Protein AF-A0A924FY64-F1 (afdb_monomer_lite)

Radius of gyration: 18.61 Å; chains: 1; bounding box: 47×17×57 Å

Secondary structure (DSSP, 8-state):
-PPPPP-SS-HHHHHHHHHHHHHHHHHHHHHHHT---GGGHHHHHHHHHHHHHHHHHHHHHHHHHHHHTTS---GGGTT-HHHHHHHHHHHHHHHHHHHHHHHHHHHHHHHHHHHHT-

Foldseek 3Di:
DDDQDPDPDDLVVVLVVLVVLLVLLVVLLVLLVPDPPPVCVVLSVLLNVLSVLLNVLSVVLNVLSVVVVPDSPRCVVVVPVVSVVSVVVSVVSNVSSVVSSVSSVVSSVVVVVVVVVD

Sequence (118 aa):
MKKPQPSHVNLKSFGEFNKYIMGLGAAAFLYFDKFELSGYAAIRTAGTVFSALAVIIGIITMSALGRIHGEEIDYELEKDHSKLFLFKFVSRALVVELIALLFAMVLAGSLSLIKIWK

pLDDT: mean 78.01, std 15.81, range [43.88, 94.81]

Structure (mmCIF, N/CA/C/O backbone):
data_AF-A0A924FY64-F1
#
_entry.id   AF-A0A924FY64-F1
#
loop_
_atom_site.group_PDB
_atom_site.id
_atom_site.type_symbol
_atom_site.label_atom_id
_atom_site.label_alt_id
_atom_site.label_comp_id
_atom_site.label_asym_id
_atom_site.label_entity_id
_atom_site.label_seq_id
_atom_site.pdbx_PDB_ins_code
_atom_site.Cartn_x
_atom_site.Cartn_y
_atom_site.Cartn_z
_atom_site.occupancy
_atom_site.B_iso_or_equiv
_atom_site.auth_seq_id
_atom_site.auth_comp_id
_atom_site.auth_asym_id
_atom_site.auth_atom_id
_atom_site.pdbx_PDB_model_num
ATOM 1 N N . MET A 1 1 ? -31.564 -2.217 30.417 1.00 43.88 1 MET A N 1
ATOM 2 C CA . MET A 1 1 ? -30.371 -2.486 29.586 1.00 43.88 1 MET A CA 1
ATOM 3 C C . MET A 1 1 ? -30.311 -1.416 28.511 1.00 43.88 1 MET A C 1
ATOM 5 O O . MET A 1 1 ? -31.271 -1.302 27.755 1.00 43.88 1 MET A O 1
ATOM 9 N N . LYS A 1 2 ? -29.273 -0.569 28.500 1.00 44.66 2 LYS A N 1
ATOM 10 C CA . LYS A 1 2 ? -29.055 0.360 27.381 1.00 44.66 2 LYS A CA 1
ATOM 11 C C . LYS A 1 2 ? -28.744 -0.476 26.139 1.00 44.66 2 LYS A C 1
ATOM 13 O O . LYS A 1 2 ? -27.977 -1.428 26.230 1.00 44.66 2 LYS A O 1
ATOM 18 N N . LYS A 1 3 ? -29.390 -0.167 25.012 1.00 45.41 3 LYS A N 1
ATOM 19 C CA . LYS A 1 3 ? -29.047 -0.791 23.729 1.00 45.41 3 LYS A CA 1
ATOM 20 C C . LYS A 1 3 ? -27.602 -0.410 23.385 1.00 45.41 3 LYS A C 1
ATOM 22 O O . LYS A 1 3 ? -27.293 0.775 23.523 1.00 45.41 3 LYS A O 1
ATOM 27 N N . PRO A 1 4 ? -26.764 -1.355 22.921 1.00 49.06 4 PRO A N 1
ATOM 28 C CA . PRO A 1 4 ? -25.442 -1.018 22.413 1.00 49.06 4 PRO A CA 1
ATOM 29 C C . PRO A 1 4 ? -25.616 0.020 21.304 1.00 49.06 4 PRO A C 1
ATOM 31 O O . PRO A 1 4 ? -26.399 -0.181 20.367 1.00 49.06 4 PRO A O 1
ATOM 34 N N . GLN A 1 5 ? -24.971 1.176 21.459 1.00 47.94 5 GLN A N 1
ATOM 35 C CA . GLN A 1 5 ? -24.994 2.188 20.414 1.00 47.94 5 GLN A CA 1
ATOM 36 C C . GLN A 1 5 ? -24.150 1.682 19.240 1.00 47.94 5 GLN A C 1
ATOM 38 O O . GLN A 1 5 ? -23.042 1.187 19.455 1.00 47.94 5 GLN A O 1
ATOM 43 N N . PRO A 1 6 ? -24.652 1.768 17.997 1.00 45.50 6 PRO A N 1
ATOM 44 C CA . PRO A 1 6 ? -23.868 1.379 16.840 1.00 45.50 6 PRO A CA 1
ATOM 45 C C . PRO A 1 6 ? -22.628 2.269 16.760 1.00 45.50 6 PRO A C 1
ATOM 47 O O . PRO A 1 6 ? -22.733 3.494 16.768 1.00 45.50 6 PRO A O 1
ATOM 50 N N . SER A 1 7 ? -21.460 1.632 16.684 1.00 51.12 7 SER A N 1
ATOM 51 C CA . SER A 1 7 ? -20.177 2.293 16.463 1.00 51.12 7 SER A CA 1
ATOM 52 C C . SER A 1 7 ? -20.280 3.358 15.366 1.00 51.12 7 SER A C 1
ATOM 54 O O . SER A 1 7 ? -20.697 3.058 14.245 1.00 51.12 7 SER A O 1
ATOM 56 N N . HIS A 1 8 ? -19.820 4.581 15.649 1.00 50.62 8 HIS A N 1
ATOM 57 C CA . HIS A 1 8 ? -19.646 5.629 14.635 1.00 50.62 8 HIS A CA 1
ATOM 58 C C . HIS A 1 8 ? -18.632 5.242 13.540 1.00 50.62 8 HIS A C 1
ATOM 60 O O . HIS A 1 8 ? -18.537 5.912 12.512 1.00 50.62 8 HIS A O 1
ATOM 66 N N . VAL A 1 9 ? -17.883 4.153 13.739 1.00 58.25 9 VAL A N 1
ATOM 67 C CA . VAL A 1 9 ? -16.855 3.651 12.836 1.00 58.25 9 VAL A CA 1
ATOM 68 C C . VAL A 1 9 ? -17.165 2.209 12.442 1.00 58.25 9 VAL A C 1
ATOM 70 O O . VAL A 1 9 ? -16.925 1.255 13.178 1.00 58.25 9 VAL A O 1
ATOM 73 N N . ASN A 1 10 ? -17.611 2.020 11.203 1.00 68.38 10 ASN A N 1
ATOM 74 C CA . ASN A 1 10 ? -17.825 0.683 10.667 1.00 68.38 10 ASN A CA 1
ATOM 75 C C . ASN A 1 10 ? -16.481 -0.021 10.376 1.00 68.38 10 ASN A C 1
ATOM 77 O O . ASN A 1 10 ? -15.917 0.084 9.287 1.00 68.38 10 ASN A O 1
ATOM 81 N N . LEU A 1 11 ? -15.967 -0.760 11.360 1.00 70.19 11 LEU A N 1
ATOM 82 C CA . LEU A 1 11 ? -14.716 -1.520 11.252 1.00 70.19 11 LEU A CA 1
ATOM 83 C C . LEU A 1 11 ? -14.751 -2.603 10.179 1.00 70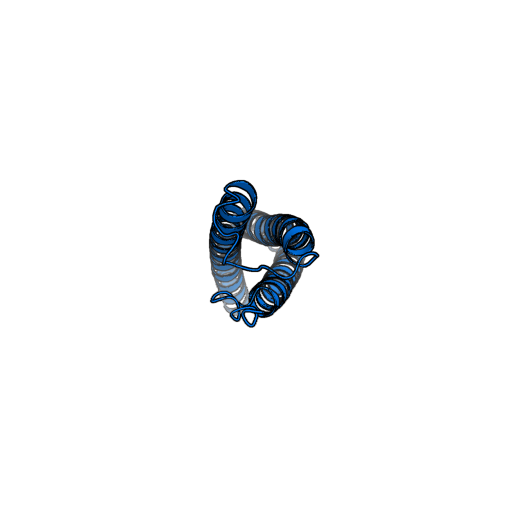.19 11 LEU A C 1
ATOM 85 O O . LEU A 1 11 ? -13.710 -2.943 9.623 1.00 70.19 11 LEU A O 1
ATOM 89 N N . LYS A 1 12 ? -15.939 -3.126 9.864 1.00 72.19 12 LYS A N 1
ATOM 90 C CA . LYS A 1 12 ? -16.118 -4.043 8.739 1.00 72.19 12 LYS A CA 1
ATOM 91 C C . LYS A 1 12 ? -15.810 -3.320 7.429 1.00 72.19 12 LYS A C 1
ATOM 93 O O . LYS A 1 12 ? -15.032 -3.834 6.635 1.00 72.19 12 LYS A O 1
ATOM 98 N N . SER A 1 13 ? -16.326 -2.105 7.241 1.00 73.88 13 SER A N 1
ATOM 99 C CA . SER A 1 13 ? -15.996 -1.281 6.070 1.00 73.88 13 SER A CA 1
ATOM 100 C C . SER A 1 13 ? -14.506 -0.944 5.994 1.00 73.88 13 SER A C 1
ATOM 102 O O . SER A 1 13 ? -13.933 -1.003 4.911 1.00 73.88 13 SER A O 1
ATOM 104 N N . PHE A 1 14 ? -13.855 -0.655 7.127 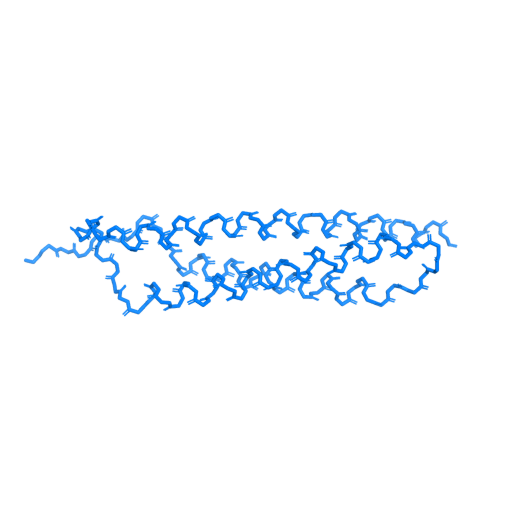1.00 78.50 14 PHE A N 1
ATOM 105 C CA . PHE A 1 14 ? -12.402 -0.439 7.162 1.00 78.50 14 PHE A CA 1
ATOM 106 C C . PHE A 1 14 ? -11.608 -1.693 6.792 1.00 78.50 14 PHE A C 1
ATOM 108 O O . PHE A 1 14 ? -10.660 -1.605 6.017 1.00 78.50 14 PHE A O 1
ATOM 115 N N . GLY A 1 15 ? -12.003 -2.857 7.309 1.00 82.00 15 GLY A N 1
ATOM 116 C CA . GLY A 1 15 ? -11.376 -4.130 6.963 1.00 82.00 15 GLY A CA 1
ATOM 117 C C . GLY A 1 15 ? -11.519 -4.465 5.479 1.00 82.00 15 GLY A C 1
ATOM 118 O O . GLY A 1 15 ? -10.543 -4.864 4.852 1.00 82.00 15 GLY A O 1
ATOM 119 N N . GLU A 1 16 ? -12.703 -4.265 4.894 1.00 84.44 16 GLU A N 1
ATOM 120 C CA . GLU A 1 16 ? -12.925 -4.481 3.456 1.00 84.44 16 GLU A CA 1
ATOM 121 C C . GLU A 1 16 ? -12.134 -3.494 2.589 1.00 84.44 16 GLU A C 1
ATOM 123 O O . GLU A 1 16 ? -11.482 -3.906 1.628 1.00 84.44 16 GLU A O 1
ATOM 128 N N . PHE A 1 17 ? -12.112 -2.210 2.959 1.00 85.38 17 PHE A N 1
ATOM 129 C CA . PHE A 1 17 ? -11.288 -1.210 2.280 1.00 85.38 17 PHE A CA 1
ATOM 130 C C . PHE A 1 17 ? -9.804 -1.600 2.297 1.00 85.38 17 PHE A C 1
ATOM 132 O O . PHE A 1 17 ? -9.148 -1.588 1.258 1.00 85.38 17 PHE A O 1
ATOM 139 N N . ASN A 1 18 ? -9.290 -2.016 3.453 1.00 88.75 18 ASN A N 1
ATOM 140 C CA . ASN A 1 18 ? -7.894 -2.407 3.608 1.00 88.75 18 ASN A CA 1
ATOM 141 C C . ASN A 1 18 ? -7.526 -3.634 2.756 1.00 88.75 18 ASN A C 1
ATOM 143 O O . ASN A 1 18 ? -6.510 -3.641 2.066 1.00 88.75 18 ASN A O 1
ATOM 147 N N . LYS A 1 19 ? -8.389 -4.662 2.729 1.00 87.50 19 LYS A N 1
ATOM 148 C CA . LYS A 1 19 ? -8.201 -5.829 1.845 1.00 87.50 19 LYS A CA 1
ATOM 149 C C . LYS A 1 19 ? -8.088 -5.414 0.379 1.00 87.50 19 LYS A C 1
ATOM 151 O O . LYS A 1 19 ? -7.236 -5.937 -0.337 1.00 87.50 19 LYS A O 1
ATOM 156 N N . TYR A 1 20 ? -8.944 -4.492 -0.060 1.00 90.12 20 TYR A N 1
ATOM 157 C CA . TYR A 1 20 ? -8.942 -3.999 -1.433 1.00 90.12 20 TYR A CA 1
ATOM 158 C C . TYR A 1 20 ? -7.639 -3.262 -1.775 1.00 90.12 20 TYR A C 1
ATOM 160 O O . TYR A 1 20 ? -7.007 -3.571 -2.785 1.00 90.12 20 TYR A O 1
ATOM 168 N N . ILE A 1 21 ? -7.195 -2.344 -0.911 1.00 91.06 21 ILE A N 1
ATOM 169 C CA . ILE A 1 21 ? -5.946 -1.585 -1.089 1.00 91.06 21 ILE A CA 1
ATOM 170 C C . ILE A 1 21 ? -4.726 -2.514 -1.111 1.00 91.06 21 ILE A C 1
ATOM 172 O O . ILE A 1 21 ? -3.898 -2.414 -2.018 1.00 91.06 21 ILE A O 1
ATOM 176 N N . MET A 1 22 ? -4.659 -3.482 -0.197 1.00 91.94 22 MET A N 1
ATOM 177 C CA . MET A 1 22 ? -3.606 -4.497 -0.175 1.00 91.94 22 MET A CA 1
ATOM 178 C C . MET A 1 22 ? -3.585 -5.326 -1.472 1.00 91.94 22 MET A C 1
ATOM 180 O O . MET A 1 22 ? -2.517 -5.579 -2.031 1.00 91.94 22 MET A O 1
ATOM 184 N N . GLY A 1 23 ? -4.755 -5.709 -1.994 1.00 91.44 23 GLY A N 1
ATOM 185 C CA . GLY A 1 23 ? -4.875 -6.404 -3.279 1.00 91.44 23 GLY A CA 1
ATOM 186 C C . GLY A 1 23 ? -4.351 -5.575 -4.456 1.00 91.44 23 GLY A C 1
ATOM 187 O O . GLY A 1 23 ? -3.610 -6.092 -5.295 1.00 91.44 23 GLY A O 1
ATOM 188 N N . LEU A 1 24 ? -4.666 -4.276 -4.489 1.00 92.69 24 LEU A N 1
ATOM 189 C CA . LEU A 1 24 ? -4.117 -3.347 -5.482 1.00 92.69 24 LEU A CA 1
ATOM 190 C C . LEU A 1 24 ? -2.597 -3.195 -5.353 1.00 92.69 24 LEU A C 1
ATOM 192 O O . LEU A 1 24 ? -1.902 -3.195 -6.368 1.00 92.69 24 LEU A O 1
ATOM 196 N N . GLY A 1 25 ? -2.072 -3.113 -4.129 1.00 90.94 25 GLY A N 1
ATOM 197 C CA . GLY A 1 25 ? -0.632 -3.082 -3.870 1.00 90.94 25 GLY A CA 1
ATOM 198 C C . GLY A 1 25 ? 0.076 -4.332 -4.392 1.00 90.94 25 GLY A C 1
ATOM 199 O O . GLY A 1 25 ? 1.095 -4.226 -5.072 1.00 90.94 25 GLY A O 1
ATOM 200 N N . ALA A 1 26 ? -0.496 -5.517 -4.169 1.00 91.69 26 ALA A N 1
ATOM 201 C CA . ALA A 1 26 ? 0.051 -6.769 -4.689 1.00 91.69 26 ALA A CA 1
ATOM 202 C C . ALA A 1 26 ? 0.027 -6.820 -6.228 1.00 91.69 26 ALA A C 1
ATOM 204 O O . ALA A 1 26 ? 1.002 -7.237 -6.855 1.00 91.69 26 ALA A O 1
ATOM 205 N N . ALA A 1 27 ? -1.055 -6.350 -6.856 1.00 91.31 27 ALA A N 1
ATOM 206 C CA . ALA A 1 27 ? -1.142 -6.261 -8.312 1.00 91.31 27 ALA A CA 1
ATOM 207 C C . ALA A 1 27 ? -0.109 -5.277 -8.893 1.00 91.31 27 ALA A C 1
ATOM 209 O O . ALA A 1 27 ? 0.566 -5.598 -9.873 1.00 91.31 27 ALA A O 1
ATOM 210 N N . ALA A 1 28 ? 0.058 -4.108 -8.267 1.00 89.75 28 ALA A N 1
ATOM 211 C CA . ALA A 1 28 ? 1.061 -3.120 -8.656 1.00 89.75 28 ALA A CA 1
ATOM 212 C C . ALA A 1 28 ? 2.486 -3.677 -8.516 1.00 89.75 28 ALA A C 1
ATOM 214 O O . ALA A 1 28 ? 3.298 -3.517 -9.427 1.00 89.75 28 ALA A O 1
ATOM 215 N N . PHE A 1 29 ? 2.770 -4.408 -7.435 1.00 89.94 29 PHE A N 1
ATOM 216 C CA . PHE A 1 29 ? 4.051 -5.085 -7.234 1.00 89.94 29 PHE A CA 1
ATOM 217 C C . PHE A 1 29 ? 4.380 -6.033 -8.397 1.00 89.94 29 PHE A C 1
ATOM 219 O O . PHE A 1 29 ? 5.447 -5.915 -9.000 1.00 89.94 29 PHE A O 1
ATOM 226 N N . LEU A 1 30 ? 3.442 -6.915 -8.768 1.00 88.50 30 LEU A N 1
ATOM 227 C CA . LEU A 1 30 ? 3.613 -7.842 -9.895 1.00 88.50 30 LEU A CA 1
ATOM 228 C C . LEU A 1 30 ? 3.786 -7.115 -11.237 1.00 88.50 30 LEU A C 1
ATOM 230 O O . LEU A 1 30 ? 4.500 -7.602 -12.113 1.00 88.50 30 LEU A O 1
ATOM 234 N N . TYR A 1 31 ? 3.127 -5.968 -11.420 1.00 89.12 31 TYR A N 1
ATOM 235 C CA . TYR A 1 31 ? 3.281 -5.149 -12.623 1.00 89.12 31 TYR A CA 1
ATOM 236 C C . TYR A 1 31 ? 4.697 -4.578 -12.745 1.00 89.12 31 TYR A C 1
ATOM 238 O O . TYR A 1 31 ? 5.311 -4.691 -13.808 1.00 89.12 31 TYR A O 1
ATOM 246 N N . PHE A 1 32 ? 5.226 -3.992 -11.668 1.00 88.00 32 PHE A N 1
ATOM 247 C CA . PHE A 1 32 ? 6.580 -3.441 -11.667 1.00 88.00 32 PHE A CA 1
ATOM 248 C C . PHE A 1 32 ? 7.640 -4.519 -11.851 1.00 88.00 32 PHE A C 1
ATOM 250 O O . PHE A 1 32 ? 8.555 -4.326 -12.647 1.00 88.00 32 PHE A O 1
ATOM 257 N N . ASP A 1 33 ? 7.500 -5.654 -11.167 1.00 84.19 33 ASP A N 1
ATOM 258 C CA . ASP A 1 33 ? 8.450 -6.767 -11.248 1.00 84.19 33 ASP A CA 1
ATOM 259 C C . ASP A 1 33 ? 8.646 -7.257 -12.695 1.00 84.19 33 ASP A C 1
ATOM 261 O O . ASP A 1 33 ? 9.772 -7.427 -13.159 1.00 84.19 33 ASP A O 1
ATOM 265 N N . LYS A 1 34 ? 7.553 -7.342 -13.466 1.00 82.88 34 LYS A N 1
ATOM 266 C CA . LYS A 1 34 ? 7.561 -7.779 -14.874 1.00 82.88 34 LYS A CA 1
ATOM 267 C C . LYS A 1 34 ? 8.120 -6.761 -15.874 1.00 82.88 34 LYS A C 1
ATOM 269 O O . LYS A 1 34 ? 8.246 -7.075 -17.058 1.00 82.88 34 LYS A O 1
ATOM 274 N N . PHE A 1 35 ? 8.404 -5.528 -15.466 1.00 78.75 35 PHE A N 1
ATOM 275 C CA . PHE A 1 35 ? 8.904 -4.499 -16.378 1.00 78.75 35 PHE A CA 1
ATOM 276 C C . PHE A 1 35 ? 10.435 -4.606 -16.500 1.00 78.75 35 PHE A C 1
ATOM 278 O O . PHE A 1 35 ? 11.161 -4.190 -15.609 1.00 78.75 35 PHE A O 1
ATOM 285 N N . GLU A 1 36 ? 10.967 -5.161 -17.591 1.00 70.69 36 GLU A N 1
ATOM 286 C CA . GLU A 1 36 ? 12.417 -5.445 -17.729 1.00 70.69 36 GLU A CA 1
ATOM 287 C C . GLU A 1 36 ? 13.220 -4.380 -18.502 1.00 70.69 36 GLU A C 1
ATOM 289 O O . GLU A 1 36 ? 14.392 -4.570 -18.822 1.00 70.69 36 GLU A O 1
ATOM 294 N N . LEU A 1 37 ? 12.624 -3.223 -18.801 1.00 68.38 37 LEU A N 1
ATOM 295 C CA . LEU A 1 37 ? 13.297 -2.156 -19.548 1.00 68.38 37 LEU A CA 1
ATOM 296 C C . LEU A 1 37 ? 14.460 -1.546 -18.740 1.00 68.38 37 LEU A C 1
ATOM 298 O O . LEU A 1 37 ? 14.258 -0.749 -17.821 1.00 68.38 37 LEU A O 1
ATOM 302 N N . SER A 1 38 ? 15.688 -1.875 -19.147 1.00 62.22 38 SER A N 1
ATOM 303 C CA . SER A 1 38 ? 16.960 -1.531 -18.490 1.00 62.22 38 SER A CA 1
ATOM 304 C C . SER A 1 38 ? 17.184 -0.032 -18.248 1.00 62.22 38 SER A C 1
ATOM 306 O O . SER A 1 38 ? 17.835 0.339 -17.275 1.00 62.22 38 SER A O 1
ATOM 308 N N . GLY A 1 39 ? 16.587 0.845 -19.061 1.00 72.75 39 GLY A N 1
ATOM 309 C CA . GLY A 1 39 ? 16.684 2.302 -18.897 1.00 72.75 39 GLY A CA 1
ATOM 310 C C . GLY A 1 39 ? 15.872 2.898 -17.737 1.00 72.75 39 GLY A C 1
ATOM 311 O O . GLY A 1 39 ? 16.057 4.069 -17.424 1.00 72.75 39 GLY A O 1
ATOM 312 N N . TYR A 1 40 ? 14.982 2.130 -17.095 1.00 81.38 40 TYR A N 1
ATOM 313 C CA . TYR A 1 40 ? 14.040 2.650 -16.086 1.00 81.38 40 TYR A CA 1
ATOM 314 C C . TYR A 1 40 ? 14.078 1.882 -14.759 1.00 81.38 40 TYR A C 1
ATOM 316 O O . TYR A 1 40 ? 13.107 1.888 -13.998 1.00 81.38 40 TYR A O 1
ATOM 324 N N . ALA A 1 41 ? 15.216 1.251 -14.453 1.00 84.25 41 ALA A N 1
ATOM 325 C CA . ALA A 1 41 ? 15.404 0.453 -13.243 1.00 84.25 41 ALA A CA 1
ATOM 326 C C . ALA A 1 41 ? 15.054 1.219 -11.954 1.00 84.25 41 ALA A C 1
ATOM 328 O O . ALA A 1 41 ? 14.422 0.655 -11.069 1.00 84.25 41 ALA A O 1
ATOM 329 N N . ALA A 1 42 ? 15.390 2.512 -11.866 1.00 85.62 42 ALA A N 1
ATOM 330 C CA . ALA A 1 42 ? 15.088 3.331 -10.691 1.00 85.62 42 ALA A CA 1
ATOM 331 C C . ALA A 1 42 ? 13.576 3.496 -10.446 1.00 85.62 42 ALA A C 1
ATOM 333 O O . ALA A 1 42 ? 13.114 3.324 -9.320 1.00 85.62 42 ALA A O 1
ATOM 334 N N . ILE A 1 43 ? 12.798 3.774 -11.501 1.00 87.69 43 ILE A N 1
ATOM 335 C CA . ILE A 1 43 ? 11.335 3.941 -11.416 1.00 87.69 43 ILE A CA 1
ATOM 336 C C . ILE A 1 43 ? 10.678 2.617 -11.030 1.00 87.69 43 ILE A C 1
ATOM 338 O O . ILE A 1 43 ? 9.800 2.592 -10.170 1.00 87.69 43 ILE A O 1
ATOM 342 N N . ARG A 1 44 ? 11.141 1.512 -11.626 1.00 88.81 44 ARG A N 1
ATOM 343 C CA . ARG A 1 44 ? 10.675 0.166 -11.292 1.00 88.81 44 ARG A CA 1
ATOM 344 C C . ARG A 1 44 ? 10.928 -0.166 -9.830 1.00 88.81 44 ARG A C 1
ATOM 346 O O . ARG A 1 44 ? 9.986 -0.481 -9.118 1.00 88.81 44 ARG A O 1
ATOM 353 N N . THR A 1 45 ? 12.177 -0.059 -9.381 1.00 90.94 45 THR A N 1
ATOM 354 C CA . THR A 1 45 ? 12.557 -0.387 -8.004 1.00 90.94 45 THR A CA 1
ATOM 355 C C . THR A 1 45 ? 11.782 0.466 -7.005 1.00 90.94 45 THR A C 1
ATOM 357 O O . THR A 1 45 ? 11.249 -0.074 -6.039 1.00 90.94 45 THR A O 1
ATOM 360 N N . ALA A 1 46 ? 11.645 1.773 -7.252 1.00 92.25 46 ALA A N 1
ATOM 361 C CA . ALA A 1 46 ? 10.833 2.642 -6.405 1.00 92.25 46 ALA A CA 1
ATOM 362 C C . ALA A 1 46 ? 9.363 2.187 -6.371 1.00 92.25 46 ALA A C 1
ATOM 364 O O . ALA A 1 46 ? 8.790 2.044 -5.293 1.00 92.25 46 ALA A O 1
ATOM 365 N N . GLY A 1 47 ? 8.769 1.892 -7.531 1.00 92.50 47 GLY A N 1
ATOM 366 C CA . GLY A 1 47 ? 7.391 1.411 -7.641 1.00 92.50 47 GLY A CA 1
ATOM 367 C C . GLY A 1 47 ? 7.154 0.094 -6.903 1.00 92.50 47 GLY A C 1
ATOM 368 O O . GLY A 1 47 ? 6.183 -0.030 -6.152 1.00 92.50 47 GLY A O 1
ATOM 369 N N . THR A 1 48 ? 8.076 -0.859 -7.045 1.00 92.19 48 THR A N 1
ATOM 370 C CA . THR A 1 48 ? 8.078 -2.132 -6.315 1.00 92.19 48 THR A CA 1
ATOM 371 C C . THR A 1 48 ? 8.141 -1.906 -4.805 1.00 92.19 48 THR A C 1
ATOM 373 O O . THR A 1 48 ? 7.346 -2.492 -4.072 1.00 92.19 48 THR A O 1
ATOM 376 N N . VAL A 1 49 ? 9.031 -1.026 -4.331 1.00 94.25 49 VAL A N 1
ATOM 377 C CA . VAL A 1 49 ? 9.177 -0.709 -2.899 1.00 94.25 49 VAL A CA 1
ATOM 378 C C . VAL A 1 49 ? 7.898 -0.090 -2.338 1.00 94.25 49 VAL A C 1
ATOM 380 O O . VAL A 1 49 ? 7.401 -0.555 -1.314 1.00 94.25 49 VAL A O 1
ATOM 383 N N . PHE A 1 50 ? 7.323 0.910 -3.009 1.00 93.94 50 PHE A N 1
ATOM 384 C CA . PHE A 1 50 ? 6.078 1.538 -2.558 1.00 93.94 50 PHE A CA 1
ATOM 385 C C . PHE A 1 50 ? 4.898 0.556 -2.546 1.00 93.94 50 PHE A C 1
ATOM 387 O O . PHE A 1 50 ? 4.114 0.550 -1.597 1.00 93.94 50 PHE A O 1
ATOM 394 N N . SER A 1 51 ? 4.811 -0.322 -3.548 1.00 93.06 51 SER A N 1
ATOM 395 C CA . SER A 1 51 ? 3.780 -1.366 -3.613 1.00 93.06 51 SER A CA 1
ATOM 396 C C . SER A 1 51 ? 3.929 -2.383 -2.476 1.00 93.06 51 SER A C 1
ATOM 398 O O . SER A 1 51 ? 2.950 -2.721 -1.814 1.00 93.06 51 SER A O 1
ATOM 400 N N . ALA A 1 52 ? 5.157 -2.831 -2.200 1.00 92.69 52 ALA A N 1
ATOM 401 C CA . ALA A 1 52 ? 5.447 -3.753 -1.104 1.00 92.69 52 ALA A CA 1
ATOM 402 C C . ALA A 1 52 ? 5.139 -3.130 0.266 1.00 92.69 52 ALA A C 1
ATOM 404 O O . ALA A 1 52 ? 4.555 -3.790 1.124 1.00 92.69 52 ALA A O 1
ATOM 405 N N . LEU A 1 53 ? 5.481 -1.852 0.463 1.00 93.50 53 LEU A N 1
ATOM 406 C CA . LEU A 1 53 ? 5.155 -1.118 1.686 1.00 93.50 53 LEU A CA 1
ATOM 407 C C . LEU A 1 53 ? 3.645 -1.040 1.914 1.00 93.50 53 LEU A C 1
ATOM 409 O O . LEU A 1 53 ? 3.204 -1.306 3.030 1.00 93.50 53 LEU A O 1
ATOM 413 N N . ALA A 1 54 ? 2.861 -0.738 0.875 1.00 93.25 54 ALA A N 1
ATOM 414 C CA . ALA A 1 54 ? 1.405 -0.725 0.984 1.00 93.25 54 ALA A CA 1
ATOM 415 C C . ALA A 1 54 ? 0.873 -2.091 1.459 1.00 93.25 54 ALA A C 1
ATOM 417 O O . ALA A 1 54 ? 0.139 -2.163 2.439 1.00 93.25 54 ALA A O 1
ATOM 418 N N . VAL 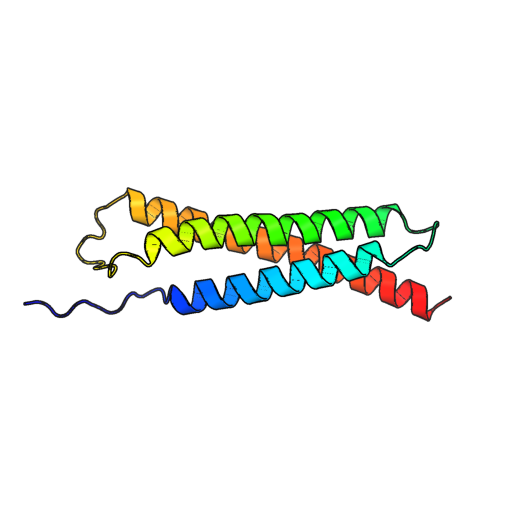A 1 55 ? 1.343 -3.192 0.859 1.00 93.62 55 VAL A N 1
ATOM 419 C CA . VAL A 1 55 ? 0.928 -4.551 1.253 1.00 93.62 55 VAL A CA 1
ATOM 420 C C . VAL A 1 55 ? 1.309 -4.880 2.700 1.00 93.62 55 VAL A C 1
ATOM 422 O O . VAL A 1 55 ? 0.481 -5.388 3.456 1.00 93.62 55 VAL A O 1
ATOM 425 N N . ILE A 1 56 ? 2.547 -4.591 3.109 1.00 93.62 56 ILE A N 1
ATOM 426 C CA . ILE A 1 56 ? 3.029 -4.881 4.469 1.00 93.62 56 ILE A CA 1
ATOM 427 C C . ILE A 1 56 ? 2.212 -4.106 5.508 1.00 93.62 56 ILE A C 1
ATOM 429 O O . ILE A 1 56 ? 1.803 -4.679 6.522 1.00 93.62 56 ILE A O 1
ATOM 433 N N . ILE A 1 57 ? 1.943 -2.822 5.259 1.00 93.12 57 ILE A N 1
ATOM 434 C CA . ILE A 1 57 ? 1.132 -1.994 6.158 1.00 93.12 57 ILE A CA 1
ATOM 435 C C . ILE A 1 57 ? -0.305 -2.523 6.218 1.00 93.12 57 ILE A C 1
ATOM 437 O O . ILE A 1 57 ? -0.852 -2.637 7.319 1.00 93.12 57 ILE A O 1
ATOM 441 N N . GLY A 1 58 ? -0.876 -2.943 5.088 1.00 90.38 58 GLY A N 1
ATOM 442 C CA . GLY A 1 58 ? -2.197 -3.565 5.034 1.00 90.38 58 GLY A CA 1
ATOM 443 C C . GLY A 1 58 ? -2.290 -4.825 5.897 1.00 90.38 58 GLY A C 1
ATOM 444 O O . GLY A 1 58 ? -3.224 -4.960 6.693 1.00 90.38 58 GLY A O 1
ATOM 445 N N . ILE A 1 59 ? -1.285 -5.709 5.845 1.00 89.25 59 ILE A N 1
ATOM 446 C CA . ILE A 1 59 ? -1.208 -6.921 6.686 1.00 89.25 59 ILE A CA 1
ATOM 447 C C . ILE A 1 59 ? -1.162 -6.560 8.177 1.00 89.25 59 ILE A C 1
ATOM 449 O O . ILE A 1 59 ? -1.920 -7.119 8.978 1.00 89.25 59 ILE A O 1
ATOM 453 N N . ILE A 1 60 ? -0.298 -5.614 8.563 1.00 89.44 60 ILE A N 1
ATOM 454 C CA . ILE A 1 60 ? -0.174 -5.154 9.957 1.00 89.44 60 ILE A CA 1
ATOM 455 C C . ILE A 1 60 ? -1.509 -4.576 10.441 1.00 89.44 60 ILE A C 1
ATOM 457 O O . ILE A 1 60 ? -1.974 -4.896 11.539 1.00 89.44 60 ILE A O 1
ATOM 461 N N . THR A 1 61 ? -2.158 -3.775 9.599 1.00 87.56 61 THR A N 1
ATOM 462 C CA . THR A 1 61 ? -3.445 -3.146 9.888 1.00 87.56 61 THR A CA 1
ATOM 463 C C . THR A 1 61 ? -4.560 -4.179 10.038 1.00 87.56 61 THR A C 1
ATOM 465 O O . THR A 1 61 ? -5.331 -4.085 10.992 1.00 87.56 61 THR A O 1
ATOM 468 N N . MET A 1 62 ? -4.627 -5.207 9.182 1.00 83.06 62 MET A N 1
ATOM 469 C CA . MET A 1 62 ? -5.597 -6.305 9.328 1.00 83.06 62 MET A CA 1
ATOM 470 C C . MET A 1 62 ? -5.389 -7.089 10.623 1.00 83.06 62 MET A C 1
ATOM 472 O O . MET A 1 62 ? -6.364 -7.438 11.285 1.00 83.06 62 MET A O 1
ATOM 476 N N . SER A 1 63 ? -4.136 -7.342 11.008 1.00 82.44 63 SER A N 1
ATOM 477 C CA . SER A 1 63 ? -3.813 -8.009 12.275 1.00 82.44 63 SER A CA 1
ATOM 478 C C . SER A 1 63 ? -4.299 -7.193 13.478 1.00 82.44 63 SER A C 1
ATOM 480 O O . SER A 1 63 ? -4.910 -7.736 14.400 1.00 82.44 63 SER A O 1
ATOM 482 N N . ALA A 1 64 ? -4.110 -5.870 13.445 1.00 79.19 64 ALA A N 1
ATOM 483 C CA . ALA A 1 64 ? -4.629 -4.970 14.470 1.00 79.19 64 ALA A CA 1
ATOM 484 C C . ALA A 1 64 ? -6.168 -4.902 14.460 1.00 79.19 64 ALA A C 1
ATOM 486 O O . ALA A 1 64 ? -6.782 -5.043 15.513 1.00 79.19 64 ALA A O 1
ATOM 487 N N . LEU A 1 65 ? -6.803 -4.762 13.291 1.00 75.12 65 LEU A N 1
ATOM 488 C CA . LEU A 1 65 ? -8.264 -4.751 13.135 1.00 75.12 65 LEU A CA 1
ATOM 489 C C . LEU A 1 65 ? -8.914 -6.053 13.618 1.00 75.12 65 LEU A C 1
ATOM 491 O O . LEU A 1 65 ? -9.958 -5.999 14.264 1.00 75.12 65 LEU A O 1
ATOM 495 N N . GLY A 1 66 ? -8.293 -7.209 13.368 1.00 67.50 66 GLY A N 1
ATOM 496 C CA . GLY A 1 66 ? -8.768 -8.506 13.857 1.00 67.50 66 GLY A CA 1
ATOM 497 C C . GLY A 1 66 ? -8.833 -8.580 15.385 1.00 67.50 66 GLY A C 1
ATOM 498 O O . GLY A 1 66 ? -9.747 -9.193 15.927 1.00 67.50 66 GLY A O 1
ATOM 499 N N . ARG A 1 67 ? -7.928 -7.883 16.087 1.00 66.69 67 ARG A N 1
ATOM 500 C CA . ARG A 1 67 ? -7.967 -7.746 17.555 1.00 66.69 67 ARG A CA 1
ATOM 501 C C . ARG A 1 67 ? -9.080 -6.813 18.032 1.00 66.69 67 ARG A C 1
ATOM 503 O O . ARG A 1 67 ? -9.558 -6.975 19.145 1.00 66.69 67 ARG A O 1
ATOM 510 N N . ILE A 1 68 ? -9.494 -5.854 17.202 1.00 65.06 68 ILE A N 1
ATOM 511 C CA . ILE A 1 68 ? -10.598 -4.932 17.502 1.00 65.06 68 ILE A CA 1
ATOM 512 C C . ILE A 1 68 ? -11.966 -5.604 17.243 1.00 65.06 68 ILE A C 1
ATOM 514 O O . ILE A 1 68 ? -12.939 -5.293 17.917 1.00 65.06 68 ILE A O 1
ATOM 518 N N . HIS A 1 69 ? -12.054 -6.541 16.291 1.00 56.81 69 HIS A N 1
ATOM 519 C CA . HIS A 1 69 ? -13.306 -7.198 15.875 1.00 56.81 69 HIS A CA 1
ATOM 520 C C . HIS A 1 69 ? -13.815 -8.299 16.831 1.00 56.81 69 HIS A C 1
ATOM 522 O O . HIS A 1 69 ? -14.930 -8.779 16.651 1.00 56.81 69 HIS A O 1
ATOM 528 N N . GLY A 1 70 ? -13.007 -8.728 17.809 1.00 49.81 70 GLY A N 1
ATOM 529 C CA . GLY A 1 70 ? -13.351 -9.808 18.747 1.00 49.81 70 GLY A CA 1
ATOM 530 C C . GLY A 1 70 ? -14.245 -9.396 19.921 1.00 49.81 70 GLY A C 1
ATOM 531 O O . GLY A 1 70 ? -14.752 -10.262 20.626 1.00 49.81 70 GLY A O 1
ATOM 532 N N . GLU A 1 71 ? -14.461 -8.098 20.127 1.00 48.59 71 GLU A N 1
ATOM 533 C CA . GLU A 1 71 ? -15.320 -7.566 21.183 1.00 48.59 71 GLU A CA 1
ATOM 534 C C . GLU A 1 71 ? -16.272 -6.552 20.549 1.00 48.59 71 GLU A C 1
ATOM 536 O O . GLU A 1 71 ? -15.824 -5.620 19.881 1.00 48.59 71 GLU A O 1
ATOM 541 N N . GLU A 1 72 ? -17.584 -6.732 20.722 1.00 51.47 72 GLU A N 1
ATOM 542 C CA . GLU A 1 72 ? -18.560 -5.686 20.415 1.00 51.47 72 GLU A CA 1
ATOM 543 C C . GLU A 1 72 ? -18.087 -4.396 21.089 1.00 51.47 72 GLU A C 1
ATOM 545 O O . GLU A 1 72 ? -17.968 -4.326 22.313 1.00 51.47 72 GLU A O 1
ATOM 550 N N . ILE A 1 73 ? -17.716 -3.394 20.292 1.00 52.28 73 ILE A N 1
ATOM 551 C CA . ILE A 1 73 ? -17.181 -2.152 20.842 1.00 52.28 73 ILE A CA 1
ATOM 552 C C . ILE A 1 73 ? -18.361 -1.368 21.377 1.00 52.28 73 ILE A C 1
ATOM 554 O O . ILE A 1 73 ? -19.000 -0.600 20.660 1.00 52.28 73 ILE A O 1
ATOM 558 N N . ASP A 1 74 ? -18.653 -1.599 22.647 1.00 49.31 74 ASP A N 1
ATOM 559 C CA . ASP A 1 74 ? -19.476 -0.709 23.432 1.00 49.31 74 ASP A CA 1
ATOM 560 C C . ASP A 1 74 ? -18.663 0.561 23.694 1.00 49.31 74 ASP A C 1
ATOM 562 O O . ASP A 1 74 ? -17.769 0.602 24.542 1.00 49.31 74 ASP A O 1
ATOM 566 N N . TYR A 1 75 ? -18.929 1.603 22.909 1.00 51.16 75 TYR A N 1
ATOM 567 C CA . TYR A 1 75 ? -18.292 2.902 23.094 1.00 51.16 75 TYR A CA 1
ATOM 568 C C . TYR A 1 75 ? -18.748 3.579 24.404 1.00 51.16 75 TYR A C 1
ATOM 570 O O . TYR A 1 75 ? -18.128 4.549 24.811 1.00 51.16 75 TYR A O 1
ATOM 578 N N . GLU A 1 76 ? -19.723 3.060 25.170 1.00 45.84 76 GLU A N 1
ATOM 579 C CA . GLU A 1 76 ? -19.924 3.542 26.553 1.00 45.84 76 GLU A CA 1
ATOM 580 C C . G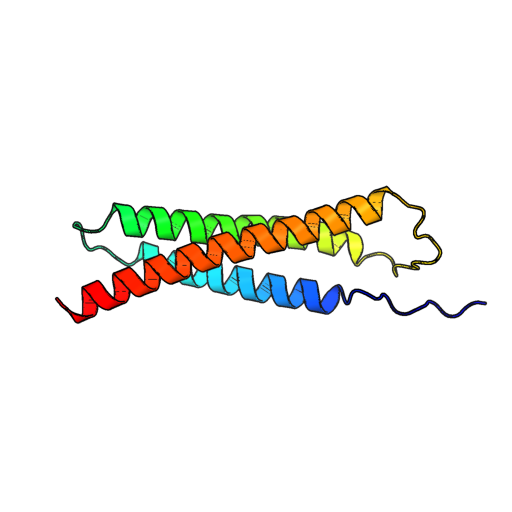LU A 1 76 ? -18.784 3.104 27.506 1.00 45.84 76 GLU A C 1
ATOM 582 O O . GLU A 1 76 ? -18.594 3.705 28.567 1.00 45.84 76 GLU A O 1
ATOM 587 N N . LEU A 1 77 ? -17.949 2.139 27.093 1.00 49.34 77 LEU A N 1
ATOM 588 C CA . LEU A 1 77 ? -16.663 1.784 27.713 1.00 49.34 77 LEU A CA 1
ATOM 589 C C . LEU A 1 77 ? -15.462 2.551 27.103 1.00 49.34 77 LEU A C 1
ATOM 591 O O . LEU A 1 77 ? -14.317 2.207 27.397 1.00 49.34 77 LEU A O 1
ATOM 595 N N . GLU A 1 78 ? -15.683 3.629 26.325 1.00 44.69 78 GLU A N 1
ATOM 596 C CA . GLU A 1 78 ? -14.680 4.513 25.664 1.00 44.69 78 GLU A CA 1
ATOM 597 C C . GLU A 1 78 ? -13.560 5.079 26.558 1.00 44.69 78 GLU A C 1
ATOM 599 O O . GLU A 1 78 ? -12.651 5.755 26.073 1.00 44.69 78 GLU A O 1
ATOM 604 N N . LYS A 1 79 ? -13.570 4.797 27.861 1.00 51.81 79 LYS A N 1
ATOM 605 C CA . LYS A 1 79 ? -12.459 5.100 28.770 1.00 51.81 79 LYS A CA 1
ATOM 606 C C . LYS A 1 79 ? -11.294 4.109 28.665 1.00 51.81 79 LYS A C 1
ATOM 608 O O . LYS A 1 79 ? -10.268 4.326 29.307 1.00 51.81 79 LYS A O 1
ATOM 613 N N . ASP A 1 80 ? -11.411 3.048 27.866 1.00 60.53 80 ASP A N 1
ATOM 614 C CA . ASP A 1 80 ? -10.299 2.132 27.611 1.00 60.53 80 ASP A CA 1
ATOM 615 C C . ASP A 1 80 ? -9.309 2.737 26.597 1.00 60.53 80 ASP A C 1
ATOM 617 O O . ASP A 1 80 ? -9.378 2.535 25.378 1.00 60.53 80 ASP A O 1
ATOM 621 N N . HIS A 1 81 ? -8.375 3.530 27.127 1.00 61.72 81 HIS A N 1
ATOM 622 C CA . HIS A 1 81 ? -7.328 4.234 26.382 1.00 61.72 81 HIS A CA 1
ATOM 623 C C . HIS A 1 81 ? -6.562 3.339 25.386 1.00 61.72 81 HIS A C 1
ATOM 625 O O . HIS A 1 81 ? -6.086 3.834 24.358 1.00 61.72 81 HIS A O 1
ATOM 631 N N . SER A 1 82 ? -6.478 2.032 25.647 1.00 67.50 82 SER A N 1
ATOM 632 C CA . SER A 1 82 ? -5.777 1.049 24.812 1.00 67.50 82 SER A CA 1
ATOM 633 C C . SER A 1 82 ? -6.435 0.870 23.439 1.00 67.50 82 SER A C 1
ATOM 635 O O . SER A 1 82 ? -5.753 0.869 22.410 1.00 67.50 82 SER A O 1
ATOM 637 N N . LYS A 1 83 ? -7.771 0.784 23.391 1.00 68.12 83 LYS A N 1
ATOM 638 C CA . LYS A 1 83 ? -8.535 0.606 22.141 1.00 68.12 83 LYS A CA 1
ATOM 639 C C . LYS A 1 83 ? -8.515 1.872 21.288 1.00 68.12 83 LYS A C 1
ATOM 641 O O . LYS A 1 83 ? -8.366 1.807 20.068 1.00 68.12 83 LYS A O 1
ATOM 646 N N . LEU A 1 84 ? -8.571 3.033 21.940 1.00 73.00 84 LEU A N 1
ATOM 647 C CA . LEU A 1 84 ? -8.498 4.338 21.284 1.00 73.00 84 LEU A CA 1
ATOM 648 C C . LEU A 1 84 ? -7.114 4.587 20.659 1.00 73.00 84 LEU A C 1
ATOM 650 O O . LEU A 1 84 ? -7.014 5.161 19.571 1.00 73.00 84 LEU A O 1
ATOM 654 N N . PHE A 1 85 ? -6.044 4.110 21.305 1.00 75.69 85 PHE A N 1
ATOM 655 C CA . PHE A 1 85 ? -4.699 4.115 20.727 1.00 75.69 85 PHE A CA 1
ATOM 656 C C . PHE A 1 85 ? -4.602 3.196 19.503 1.00 75.69 85 PHE A C 1
ATOM 658 O O . PHE A 1 85 ? -4.111 3.633 18.460 1.00 75.69 85 PHE A O 1
ATOM 665 N N . LEU A 1 86 ? -5.117 1.963 19.594 1.00 76.38 86 LEU A N 1
ATOM 666 C CA . LEU A 1 86 ? -5.096 1.014 18.476 1.00 76.38 86 LEU A CA 1
ATOM 667 C C . LEU A 1 86 ? -5.860 1.555 17.261 1.00 76.38 86 LEU A C 1
ATOM 669 O O . LEU A 1 86 ? -5.382 1.455 16.135 1.00 76.38 86 LEU A O 1
ATOM 673 N N . PHE A 1 87 ? -7.008 2.195 17.490 1.00 75.88 87 PHE A N 1
ATOM 674 C CA . PHE A 1 87 ? -7.800 2.812 16.431 1.00 75.88 87 PHE A CA 1
ATOM 675 C C . PHE A 1 87 ? -7.061 3.972 15.744 1.00 75.88 87 PHE A C 1
ATOM 677 O O . PHE A 1 87 ? -7.002 4.037 14.515 1.00 75.88 87 PHE A O 1
ATOM 684 N N . LYS A 1 88 ? -6.425 4.863 16.520 1.00 80.50 88 LYS A N 1
ATOM 685 C CA . LYS A 1 88 ? -5.578 5.939 15.973 1.00 80.50 88 LYS A CA 1
ATOM 686 C C . LYS A 1 88 ? -4.396 5.387 15.180 1.00 80.50 88 LYS A C 1
ATOM 688 O O . LYS A 1 88 ? -4.059 5.940 14.134 1.00 80.50 88 LYS A O 1
ATOM 693 N N . PHE A 1 89 ? -3.772 4.317 15.669 1.00 83.94 89 PHE A N 1
ATOM 694 C CA . PHE A 1 89 ? -2.684 3.637 14.974 1.00 83.94 89 PHE A CA 1
ATOM 695 C C . PHE A 1 89 ? -3.157 3.061 13.634 1.00 83.94 89 PHE A C 1
ATOM 697 O O . PHE A 1 89 ? -2.578 3.394 12.605 1.00 83.94 89 PHE A O 1
ATOM 704 N N . VAL A 1 90 ? -4.247 2.288 13.635 1.00 84.88 90 VAL A N 1
ATOM 705 C CA . VAL A 1 90 ? -4.869 1.708 12.432 1.00 84.88 90 VAL A CA 1
ATOM 706 C C . VAL A 1 90 ? -5.224 2.792 11.415 1.00 84.88 90 VAL A C 1
ATOM 708 O O . VAL A 1 90 ? -4.867 2.681 10.248 1.00 84.88 90 VAL A O 1
ATOM 711 N N . SER A 1 91 ? -5.862 3.881 11.851 1.00 83.94 91 SER A N 1
ATOM 712 C CA . SER A 1 91 ? -6.230 4.985 10.960 1.00 83.94 91 SER A CA 1
ATOM 713 C C . SER A 1 91 ? -5.006 5.644 10.315 1.00 83.94 91 SER A C 1
ATOM 715 O O . SER A 1 91 ? -5.004 5.886 9.111 1.00 83.94 91 SER A O 1
ATOM 717 N N . ARG A 1 92 ? -3.935 5.886 11.082 1.00 87.81 92 ARG A N 1
ATOM 718 C CA . ARG A 1 92 ? -2.686 6.444 10.540 1.00 87.81 92 ARG A CA 1
ATOM 719 C C . ARG A 1 92 ? -1.988 5.474 9.592 1.00 87.81 92 ARG A C 1
ATOM 721 O O . ARG A 1 92 ? -1.501 5.911 8.555 1.00 87.81 92 ARG A O 1
ATOM 728 N N . ALA A 1 93 ? -1.955 4.186 9.927 1.00 89.94 93 ALA A N 1
ATOM 729 C CA . ALA A 1 93 ? -1.371 3.149 9.084 1.00 89.94 93 ALA A CA 1
ATOM 730 C C . ALA A 1 93 ? -2.068 3.096 7.716 1.00 89.94 93 ALA A C 1
ATOM 732 O O . ALA A 1 93 ? -1.391 3.187 6.697 1.00 89.94 93 ALA A O 1
ATOM 733 N N . LEU A 1 94 ? -3.406 3.106 7.692 1.00 88.75 94 LEU A N 1
ATOM 734 C CA . LEU A 1 94 ? -4.197 3.156 6.455 1.00 88.75 94 LEU A CA 1
ATOM 735 C C . LEU A 1 94 ? -3.892 4.389 5.594 1.00 88.75 94 LEU A C 1
ATOM 737 O O . LEU A 1 94 ? -3.856 4.299 4.370 1.00 88.75 94 LEU A O 1
ATOM 741 N N . VAL A 1 95 ? -3.659 5.551 6.213 1.00 89.94 95 VAL A N 1
ATOM 742 C CA . VAL A 1 95 ? -3.276 6.766 5.476 1.00 89.94 95 VAL A CA 1
ATOM 743 C C . VAL A 1 95 ? -1.898 6.602 4.833 1.00 89.94 95 VAL A C 1
ATOM 745 O O . VAL A 1 95 ? -1.726 6.949 3.666 1.00 89.94 95 VAL A O 1
ATOM 748 N N . VAL A 1 96 ? -0.920 6.056 5.562 1.00 92.44 96 VAL A N 1
ATOM 749 C CA . VAL A 1 96 ? 0.430 5.810 5.023 1.00 92.44 96 VAL A CA 1
ATOM 750 C C . VAL A 1 96 ? 0.387 4.780 3.893 1.00 92.44 96 VAL A C 1
ATOM 752 O O . VAL A 1 96 ? 1.017 4.986 2.858 1.00 92.44 96 VAL A O 1
ATOM 755 N N . GLU A 1 97 ? -0.385 3.709 4.061 1.00 92.94 97 GLU A N 1
ATOM 756 C CA . GLU A 1 97 ? -0.619 2.691 3.036 1.00 92.94 97 GLU A CA 1
ATOM 757 C C . GLU A 1 97 ? -1.209 3.290 1.757 1.00 92.94 97 GLU A C 1
ATOM 759 O O . GLU A 1 97 ? -0.695 3.047 0.664 1.00 92.94 97 GLU A O 1
ATOM 764 N N . LEU A 1 98 ? -2.237 4.135 1.890 1.00 91.81 98 LEU A N 1
ATOM 765 C CA . LEU A 1 98 ? -2.862 4.814 0.758 1.00 91.81 98 LEU A CA 1
ATOM 766 C C . LEU A 1 98 ? -1.870 5.726 0.025 1.00 91.81 98 LEU A C 1
ATOM 768 O O . LEU A 1 98 ? -1.826 5.725 -1.204 1.00 91.81 98 LEU A O 1
ATOM 772 N N . ILE A 1 99 ? -1.055 6.485 0.761 1.00 94.62 99 ILE A N 1
ATOM 773 C CA . ILE A 1 99 ? -0.027 7.358 0.178 1.00 94.62 99 ILE A CA 1
ATOM 774 C C . ILE A 1 99 ? 1.016 6.532 -0.585 1.00 94.62 99 ILE A C 1
ATOM 776 O O . ILE A 1 99 ? 1.358 6.876 -1.717 1.00 94.62 99 ILE A O 1
ATOM 780 N N . ALA A 1 100 ? 1.498 5.429 -0.006 1.00 93.19 100 ALA A N 1
ATOM 781 C CA . ALA A 1 100 ? 2.447 4.539 -0.672 1.00 93.19 100 ALA A CA 1
ATOM 782 C C . ALA A 1 100 ? 1.856 3.968 -1.971 1.00 93.19 100 ALA A C 1
ATOM 784 O O . ALA A 1 100 ? 2.507 4.004 -3.017 1.00 93.19 100 ALA A O 1
ATOM 785 N N . LEU A 1 101 ? 0.595 3.527 -1.941 1.00 92.75 101 LEU A N 1
ATOM 786 C CA . LEU A 1 101 ? -0.081 3.022 -3.133 1.00 92.75 101 LEU A CA 1
ATOM 787 C C . LEU A 1 101 ? -0.269 4.111 -4.204 1.00 92.75 101 LEU A C 1
ATOM 789 O O . LEU A 1 101 ? -0.106 3.830 -5.390 1.00 92.75 101 LEU A O 1
ATOM 793 N N . LEU A 1 102 ? -0.561 5.358 -3.821 1.00 94.62 102 LEU A N 1
ATOM 794 C CA . LEU A 1 102 ? -0.640 6.484 -4.760 1.00 94.62 102 LEU A CA 1
ATOM 795 C C . LEU A 1 102 ? 0.686 6.710 -5.493 1.00 94.62 102 LEU A C 1
ATOM 797 O O . LEU A 1 102 ? 0.686 6.831 -6.719 1.00 94.62 102 LEU A O 1
ATOM 801 N N . PHE A 1 103 ? 1.817 6.693 -4.785 1.00 94.81 103 PHE A N 1
ATOM 802 C CA . PHE A 1 103 ? 3.131 6.785 -5.429 1.00 94.81 103 PHE A CA 1
ATOM 803 C C . PHE A 1 103 ? 3.394 5.609 -6.371 1.00 94.81 103 PHE A C 1
ATOM 805 O O . PHE A 1 103 ? 3.850 5.819 -7.498 1.00 94.81 103 PHE A O 1
ATOM 812 N N . ALA A 1 104 ? 3.051 4.386 -5.958 1.00 93.31 104 ALA A N 1
ATOM 813 C CA . ALA A 1 104 ? 3.137 3.216 -6.824 1.00 93.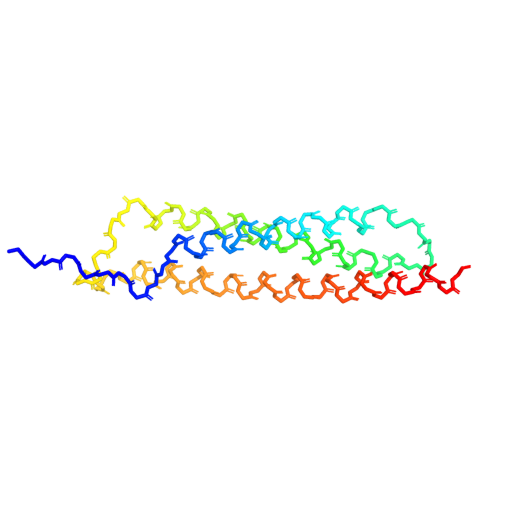31 104 ALA A CA 1
ATOM 814 C C . ALA A 1 104 ? 2.290 3.387 -8.099 1.00 93.31 104 ALA A C 1
ATOM 816 O O . ALA A 1 104 ? 2.777 3.141 -9.198 1.00 93.31 104 ALA A O 1
ATOM 817 N N . MET A 1 105 ? 1.058 3.888 -8.004 1.00 92.25 105 MET A N 1
ATOM 818 C CA . MET A 1 105 ? 0.212 4.127 -9.180 1.00 92.25 105 MET A CA 1
ATOM 819 C C . MET A 1 105 ? 0.797 5.184 -10.129 1.00 92.25 105 MET A C 1
ATOM 821 O O . MET A 1 105 ? 0.805 4.979 -11.343 1.00 92.25 105 MET A O 1
ATOM 825 N N . VAL A 1 106 ? 1.340 6.285 -9.601 1.00 93.25 106 VAL A N 1
ATOM 826 C CA . VAL A 1 106 ? 1.975 7.347 -10.407 1.00 93.25 106 VAL A CA 1
ATOM 827 C C . VAL A 1 106 ? 3.190 6.810 -11.169 1.00 93.25 106 VAL A C 1
ATOM 829 O O . VAL A 1 106 ? 3.342 7.064 -12.369 1.00 93.25 106 VAL A O 1
ATOM 832 N N . LEU A 1 107 ? 4.037 6.022 -10.504 1.00 92.25 107 LEU A N 1
ATOM 833 C CA . LEU A 1 107 ? 5.200 5.392 -11.132 1.00 92.25 107 LEU A CA 1
ATOM 834 C C . LEU A 1 107 ? 4.771 4.358 -12.188 1.00 92.25 107 LEU A C 1
ATOM 836 O O . LEU A 1 107 ? 5.382 4.283 -13.256 1.00 92.25 107 LEU A O 1
ATOM 840 N N . ALA A 1 108 ? 3.688 3.612 -11.942 1.00 89.06 108 ALA A N 1
ATOM 841 C CA . ALA A 1 108 ? 3.165 2.617 -12.877 1.00 89.06 108 ALA A CA 1
ATOM 842 C C . ALA A 1 108 ? 2.596 3.281 -14.137 1.00 89.06 108 ALA A C 1
ATOM 844 O O . ALA A 1 108 ? 2.895 2.849 -15.253 1.00 89.06 108 ALA A O 1
ATOM 845 N N . GLY A 1 109 ? 1.835 4.368 -13.966 1.00 87.75 109 GLY A N 1
ATOM 846 C CA . GLY A 1 109 ? 1.329 5.192 -15.063 1.00 87.75 109 GLY A CA 1
ATOM 847 C C . GLY A 1 109 ? 2.459 5.803 -15.891 1.00 87.75 109 GLY A C 1
ATOM 848 O O . GLY A 1 109 ? 2.423 5.745 -17.119 1.00 87.75 109 GLY A O 1
ATOM 849 N N . SER A 1 110 ? 3.512 6.289 -15.228 1.00 87.38 110 SER A N 1
ATOM 850 C CA . SER A 1 110 ? 4.704 6.821 -15.902 1.00 87.38 110 SER A CA 1
ATOM 851 C C . SER A 1 110 ? 5.392 5.755 -16.765 1.00 87.38 110 SER A C 1
ATOM 853 O O . SER A 1 110 ? 5.681 6.004 -17.934 1.00 87.38 110 SER A O 1
ATOM 855 N N . LEU A 1 111 ? 5.593 4.539 -16.235 1.00 84.94 111 LEU A N 1
ATOM 856 C CA . LEU A 1 111 ? 6.143 3.412 -17.004 1.00 84.94 111 LEU A CA 1
ATOM 857 C C . LEU A 1 111 ? 5.241 2.990 -18.170 1.00 84.94 111 LEU A C 1
ATOM 859 O O . LEU A 1 111 ? 5.745 2.656 -19.242 1.00 84.94 111 LEU A O 1
ATOM 863 N N . SER A 1 112 ? 3.921 3.004 -17.974 1.00 84.19 112 SER A N 1
ATOM 864 C CA . SER A 1 112 ? 2.956 2.655 -19.020 1.00 84.19 112 SER A CA 1
ATOM 865 C C . SER A 1 112 ? 3.041 3.620 -20.205 1.00 84.19 112 SER A C 1
ATOM 867 O O . SER A 1 112 ? 3.183 3.182 -21.347 1.00 84.19 112 SER A O 1
ATOM 869 N N . LEU A 1 113 ? 3.067 4.932 -19.939 1.00 83.62 113 LEU A N 1
ATOM 870 C CA . LEU A 1 113 ? 3.259 5.950 -20.975 1.00 83.62 113 LEU A CA 1
ATOM 871 C C . LEU A 1 113 ? 4.591 5.750 -21.704 1.00 83.62 113 LEU A C 1
ATOM 873 O O . LEU A 1 113 ? 4.619 5.725 -22.926 1.00 83.62 113 LEU A O 1
ATOM 877 N N . ILE A 1 114 ? 5.683 5.504 -20.983 1.00 77.06 114 ILE A N 1
ATOM 878 C CA . ILE A 1 114 ? 6.993 5.252 -21.601 1.00 77.06 114 ILE A CA 1
ATOM 879 C C . ILE A 1 114 ? 6.957 4.068 -22.582 1.00 77.06 114 ILE A C 1
ATOM 881 O O . ILE A 1 114 ? 7.603 4.123 -23.626 1.00 77.06 114 ILE A O 1
ATOM 885 N N . LYS A 1 115 ? 6.214 3.002 -22.266 1.00 69.31 115 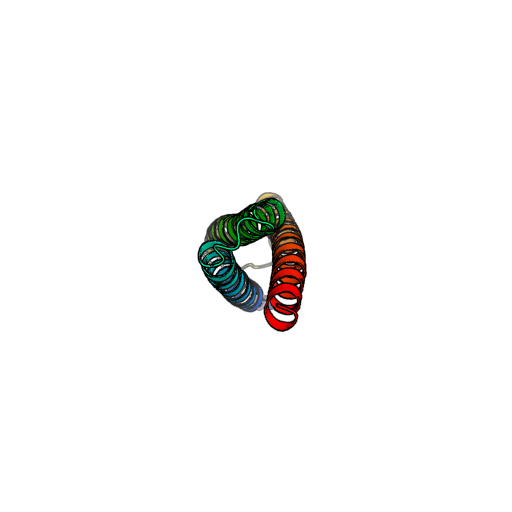LYS A N 1
ATOM 886 C CA . LYS A 1 115 ? 6.092 1.821 -23.132 1.00 69.31 115 LYS A CA 1
ATOM 887 C C . LYS A 1 115 ? 5.223 2.059 -24.367 1.00 69.31 115 LYS A C 1
ATOM 889 O O . LYS A 1 115 ? 5.469 1.419 -25.374 1.00 69.31 115 LYS A O 1
ATOM 894 N N . ILE A 1 116 ? 4.227 2.944 -24.300 1.00 70.88 116 ILE A N 1
ATOM 895 C CA . ILE A 1 116 ? 3.378 3.290 -25.457 1.00 70.88 116 ILE A CA 1
ATOM 896 C C . ILE A 1 116 ? 4.155 4.115 -26.496 1.00 70.88 116 ILE A C 1
ATOM 898 O O . ILE A 1 116 ? 3.862 4.042 -27.684 1.00 70.88 116 ILE A O 1
ATOM 902 N N . TRP A 1 117 ? 5.133 4.906 -26.050 1.00 59.97 117 TRP A N 1
ATOM 903 C CA . TRP A 1 117 ? 5.901 5.825 -26.899 1.00 59.97 117 TRP A CA 1
ATOM 904 C C . TRP A 1 117 ? 7.240 5.240 -27.395 1.00 59.97 117 TRP A C 1
ATOM 906 O O . TRP A 1 117 ? 8.029 5.964 -28.003 1.00 59.97 117 TRP A O 1
ATOM 916 N N . LYS A 1 118 ? 7.503 3.954 -27.134 1.00 56.78 118 LYS A N 1
ATOM 917 C CA . LYS A 1 118 ? 8.629 3.176 -27.673 1.00 56.78 118 LYS A CA 1
ATOM 918 C C . LYS A 1 118 ? 8.120 2.109 -28.628 1.00 56.78 118 LYS A C 1
ATOM 920 O O . LYS A 1 118 ? 8.825 1.881 -29.632 1.00 56.78 118 LYS A O 1
#